Protein 6PWS (pdb70)

Radius of gyration: 13.6 Å; Cα contacts (8 Å, |Δi|>4): 289; chains: 1; bounding box: 43×31×25 Å

CATH classification: 3.10.100.10

Organism: Bos taurus (NCBI:txid9913)

Solvent-accessible surface area: 7003 Å² total; per-residue (Å²): 102,96,65,28,52,171,75,22,80,87,44,97,157,29,0,2,50,65,6,115,24,58,58,81,9,80,90,0,79,116,18,0,61,120,59,145,9,133,0,0,0,0,36,31,80,93,13,7,62,6,0,48,142,116,8,46,220,155,1,2,0,0,0,4,46,2,89,117,99,100,53,97,26,58,3,23,42,123,92,92,116,88,45,66,17,62,63,112,66,38,55,80,56,39,70,194,21,29,36,0,0,14,0,53,26,68,0,80,3,28,1,10,127,30,21,34,104,25,63,1,15,3,0,13,67,134,16,66,135

B-factor: mean 9.99, std 6.78, range [3.61, 52.11]

Sequence (129 aa):
CNTCPEAWIYFQKKCYYFGEGAKKWIIQARYACENLHHGRLVSIHSPEEQDFLTKKRANWRGSWIGLRDLDIEGEFIWMDNQPLDYSNWQPGEPNDAGQGENCVMMMLGSGKWNDAFCGSELHGWVCDRLLATC

Foldseek 3Di:
DFADPPQWDTDDQKTKHKAFAWDFQVRLQVVQVVVVWGFADDADVVRLVVDQVVDDQAKEFGQWWCVPPPPDIAGPVRDDPHDAQADPPPPPLPDVGFTTWMQHNRSHIYGHNSGGTTGITMTMDGHDD

Structure (mmCIF, N/CA/C/O backbone):
data_6PWS
#
_entry.id   6PWS
#
_cell.length_a   38.553
_cell.length_b   45.915
_cell.length_c   69.273
_cell.angle_alpha   90.000
_cell.angle_beta   90.000
_cell.angle_gamma   90.000
#
_symmetry.space_group_name_H-M   'P 21 21 21'
#
loop_
_entity.id
_entity.type
_entity.pdbx_description
1 polymer 'Fc fragment of IgE receptor II'
2 non-polymer 'CALCIUM ION'
3 non-polymer 'methyl alpha-D-mannopyranoside'
4 water water
#
loop_
_atom_site.group_PDB
_atom_site.id
_atom_site.type_symbol
_atom_site.label_atom_id
_atom_site.label_alt_id
_atom_site.label_comp_id
_atom_site.label_asym_id
_atom_site.label_entity_id
_atom_site.label_seq_id
_atom_site.pdbx_PDB_ins_code
_atom_site.Cartn_x
_atom_site.Cartn_y
_atom_site.Cartn_z
_atom_site.occupancy
_atom_site.B_iso_or_equiv
_atom_site.auth_seq_id
_atom_site.auth_comp_id
_atom_site.auth_asym_id
_atom_site.auth_atom_id
_atom_site.pdbx_PDB_model_num
ATOM 1 N N . CYS A 1 6 ? -7.138 23.514 21.659 1.00 21.20 162 CYS A N 1
ATOM 2 C CA . CYS A 1 6 ? -6.377 23.966 22.823 1.00 20.48 162 CYS A C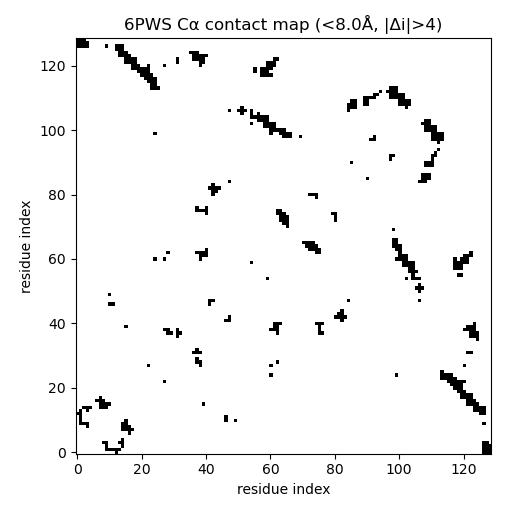A 1
ATOM 3 C C . CYS A 1 6 ? -4.923 24.230 22.432 1.00 19.29 162 CYS A C 1
ATOM 4 O O . CYS A 1 6 ? -4.084 23.321 22.398 1.00 19.62 162 CYS A O 1
ATOM 10 N N . ASN A 1 7 ? -4.635 25.499 22.134 1.00 17.97 163 ASN A N 1
ATOM 11 C CA . ASN A 1 7 ? -3.334 25.911 21.621 1.00 17.52 163 ASN A CA 1
ATOM 12 C C . ASN A 1 7 ? -2.794 27.128 22.367 1.00 16.08 163 ASN A C 1
ATOM 13 O O . ASN A 1 7 ? -1.995 27.896 21.822 1.00 16.60 163 ASN A O 1
ATOM 24 N N . THR A 1 8 ? -3.203 27.307 23.617 1.00 15.42 164 THR A N 1
ATOM 25 C CA . THR A 1 8 ? -2.745 28.431 24.420 1.00 15.50 164 THR A CA 1
ATOM 26 C C . THR A 1 8 ? -1.466 28.063 25.158 1.00 14.25 164 THR A C 1
ATOM 27 O O . THR A 1 8 ? -1.319 26.944 25.663 1.00 14.26 164 THR A O 1
ATOM 38 N N . CYS A 1 9 ? -0.539 29.009 25.200 1.00 13.81 165 CYS A N 1
ATOM 39 C CA . CYS A 1 9 ? 0.736 28.858 25.877 1.00 13.18 165 CYS A CA 1
ATOM 40 C C . CYS A 1 9 ? 0.962 30.051 26.787 1.00 13.50 165 CYS A C 1
ATOM 41 O O . CYS A 1 9 ? 0.402 31.131 26.563 1.00 14.47 165 CYS A O 1
ATOM 48 N N . PRO A 1 10 ? 1.791 29.895 27.820 1.00 14.47 166 PRO A N 1
ATOM 49 C CA . PRO A 1 10 ? 2.141 31.049 28.650 1.00 15.23 166 PRO A CA 1
ATOM 50 C C . PRO A 1 10 ? 2.875 32.098 27.826 1.00 15.25 166 PRO A C 1
ATOM 51 O O . PRO A 1 10 ? 3.442 31.820 26.763 1.00 14.43 166 PRO A O 1
ATOM 62 N N . GLU A 1 11 ? 2.844 33.330 28.324 1.00 16.07 167 GLU A N 1
ATOM 63 C CA . GLU A 1 11 ? 3.586 34.408 27.691 1.00 16.80 167 GLU A CA 1
ATOM 64 C C . GLU A 1 11 ? 5.041 33.991 27.513 1.00 14.88 167 GLU A C 1
ATOM 65 O O . GLU A 1 11 ? 5.652 33.409 28.413 1.00 15.16 167 GLU A O 1
ATOM 77 N N . ALA A 1 12 ? 5.588 34.277 26.335 1.00 13.39 168 ALA A N 1
ATOM 78 C CA . ALA A 1 12 ? 6.968 34.024 25.939 1.00 12.57 168 ALA A CA 1
ATOM 79 C C . ALA A 1 12 ? 7.189 32.601 25.417 1.00 10.89 168 ALA A C 1
ATOM 80 O O . ALA A 1 12 ? 8.260 32.331 24.873 1.00 11.79 168 ALA A O 1
ATOM 87 N N . TRP A 1 13 ? 6.217 31.705 25.535 1.00 9.07 169 TRP A N 1
ATOM 88 C CA . TRP A 1 13 ? 6.314 30.349 25.011 1.00 8.20 169 TRP A CA 1
ATOM 89 C C . TRP A 1 13 ? 5.728 30.285 23.599 1.00 7.81 169 TRP A C 1
ATOM 90 O O . TRP A 1 13 ? 4.957 31.155 23.186 1.00 9.46 169 TRP A O 1
ATOM 111 N N . ILE A 1 14 ? 6.089 29.229 22.867 1.00 6.78 170 ILE A N 1
ATOM 112 C CA . ILE A 1 14 ? 5.776 29.075 21.447 1.00 6.67 170 ILE A CA 1
ATOM 113 C C . ILE A 1 14 ? 4.966 27.795 21.257 1.00 7.10 170 ILE A C 1
ATOM 114 O O . ILE A 1 14 ? 5.388 26.717 21.699 1.00 7.08 170 ILE A O 1
ATOM 130 N N . TYR A 1 15 ? 3.831 27.904 20.563 1.00 8.01 171 TYR A N 1
ATOM 131 C CA . TYR A 1 15 ? 2.935 26.774 20.356 1.00 8.71 171 TYR A CA 1
ATOM 132 C C . TYR A 1 15 ? 3.335 25.920 19.151 1.00 8.94 171 TYR A C 1
ATOM 133 O O . TYR A 1 15 ? 3.628 26.444 18.069 1.00 10.32 171 TYR A O 1
ATOM 151 N N . PHE A 1 16 ? 3.299 24.596 19.327 1.00 8.64 172 PHE A N 1
ATOM 152 C CA . PHE A 1 16 ? 3.412 23.669 18.201 1.00 9.06 172 PHE A CA 1
ATOM 153 C C . PHE A 1 16 ? 2.742 22.355 18.572 1.00 9.18 172 PHE A C 1
ATOM 154 O O . PHE A 1 16 ? 3.102 21.742 19.584 1.00 8.98 172 PHE A O 1
ATOM 171 N N . GLN A 1 17 ? 1.776 21.924 17.754 1.00 10.44 173 GLN A N 1
ATOM 172 C CA . GLN A 1 17 ? 1.156 20.601 17.855 1.00 11.16 173 GLN A CA 1
ATOM 173 C C . GLN A 1 17 ? 0.931 20.127 19.287 1.00 11.24 173 GLN A C 1
ATOM 174 O O . GLN A 1 17 ? 1.543 19.154 19.749 1.00 11.87 173 GLN A O 1
ATOM 188 N N . LYS A 1 18 ? 0.017 20.802 19.978 1.00 11.27 174 LYS A N 1
ATOM 189 C CA . LYS A 1 18 ? -0.511 20.422 21.285 1.00 12.05 174 LYS A CA 1
ATOM 190 C C . LYS A 1 18 ? 0.441 20.756 22.423 1.00 10.56 174 LYS A C 1
ATOM 191 O O . LYS A 1 18 ? 0.101 20.482 23.584 1.00 11.62 174 LYS A O 1
ATOM 210 N N . LYS A 1 19 ? 1.612 21.314 22.140 1.00 8.95 175 LYS A N 1
ATOM 211 C CA . LYS A 1 19 ? 2.596 21.607 23.164 1.00 8.13 175 LYS A CA 1
ATOM 212 C C . LYS A 1 19 ? 3.059 23.051 23.037 1.00 7.60 175 LYS A C 1
ATOM 213 O O . LYS A 1 19 ? 2.838 23.721 22.024 1.00 7.94 175 LYS A O 1
ATOM 232 N N . CYS A 1 20 ? 3.706 23.509 24.101 1.00 7.98 176 CYS A N 1
ATOM 233 C CA . CYS A 1 20 ? 4.305 24.828 24.194 1.00 7.90 176 CYS A CA 1
ATOM 234 C C . CYS A 1 20 ? 5.780 24.656 24.506 1.00 6.78 176 CYS A C 1
ATOM 235 O O . CYS A 1 20 ? 6.147 23.779 25.296 1.00 7.36 176 CYS A O 1
ATOM 242 N N . TYR A 1 21 ? 6.606 25.529 23.927 1.00 6.10 177 TYR A N 1
ATOM 243 C CA . TYR A 1 21 ? 8.055 25.400 24.003 1.00 5.80 177 TYR A CA 1
ATOM 244 C C . TYR A 1 21 ? 8.682 26.709 24.449 1.00 5.77 177 TYR A C 1
ATOM 245 O O . TYR A 1 21 ? 8.264 27.796 24.025 1.00 6.76 177 TYR A O 1
ATOM 263 N N . TYR A 1 22 ? 9.713 26.587 25.279 1.00 5.62 178 TYR A N 1
ATOM 264 C CA . TYR A 1 22 ? 10.450 27.728 25.806 1.00 5.75 178 TYR A CA 1
ATOM 265 C C . T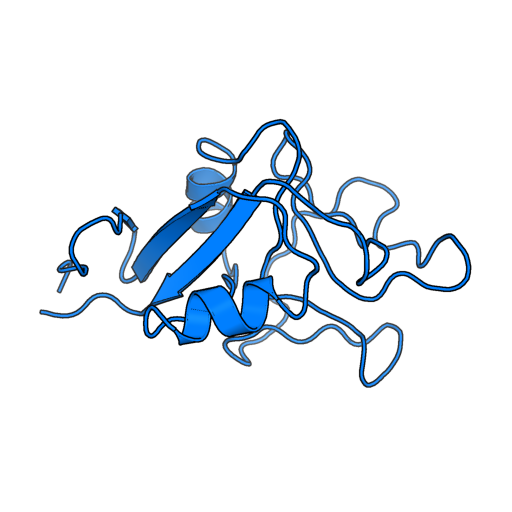YR A 1 22 ? 11.896 27.597 25.356 1.00 5.27 178 TYR A C 1
ATOM 266 O O . TYR A 1 22 ? 12.560 26.602 25.674 1.00 5.68 178 TYR A O 1
ATOM 284 N N . PHE A 1 23 ? 12.375 28.578 24.603 1.00 5.35 179 PHE A N 1
ATOM 285 C CA . PHE A 1 23 ? 13.749 28.584 24.099 1.00 5.23 179 PHE A CA 1
ATOM 286 C C . PHE A 1 23 ? 14.603 29.404 25.062 1.00 5.15 179 PHE A C 1
ATOM 287 O O . PHE A 1 23 ? 14.795 30.610 24.891 1.00 6.17 179 PHE A O 1
ATOM 304 N N . GLY A 1 24 ? 15.081 28.727 26.105 1.00 5.29 180 GLY A N 1
ATOM 305 C CA . GLY A 1 24 ? 15.863 29.386 27.129 1.00 5.77 180 GLY A CA 1
ATOM 306 C C . GLY A 1 24 ? 17.262 29.722 26.654 1.00 5.61 180 GLY A C 1
ATOM 307 O O . GLY A 1 24 ? 17.864 29.009 25.848 1.00 5.57 180 GLY A O 1
ATOM 311 N N . GLU A 1 25 ? 17.792 30.811 27.186 1.00 6.37 181 GLU A N 1
ATOM 312 C CA . GLU A 1 25 ? 19.115 31.292 26.836 1.00 6.83 181 GLU A CA 1
ATOM 313 C C . GLU A 1 25 ? 19.819 31.703 28.116 1.00 7.14 181 GLU A C 1
ATOM 314 O O . GLU A 1 25 ? 19.207 32.284 29.019 1.00 8.54 181 GLU A O 1
ATOM 326 N N . GLY A 1 26 ? 21.121 31.431 28.160 1.00 7.10 182 GLY A N 1
ATOM 327 C CA . GLY A 1 26 ? 21.963 31.740 29.297 1.00 7.63 182 GLY A CA 1
ATOM 328 C C . GLY A 1 26 ? 22.643 30.482 29.798 1.00 7.34 182 GLY A C 1
ATOM 329 O O . GLY A 1 26 ? 22.020 29.421 29.865 1.00 7.94 182 GLY A O 1
ATOM 333 N N . ALA A 1 27 ? 23.913 30.595 30.174 1.00 7.27 183 ALA A N 1
ATOM 334 C CA . ALA A 1 27 ? 24.753 29.440 30.448 1.00 7.72 183 ALA A CA 1
ATOM 335 C C . ALA A 1 27 ? 24.231 28.646 31.637 1.00 7.48 183 ALA A C 1
ATOM 336 O O . ALA A 1 27 ? 24.086 29.183 32.738 1.00 9.83 183 ALA A O 1
ATOM 343 N N . LYS A 1 28 ? 24.002 27.345 31.419 1.00 6.10 184 LYS A N 1
ATOM 344 C CA . LYS A 1 28 ? 23.511 26.449 32.456 1.00 6.33 184 LYS A CA 1
ATOM 345 C C . LYS A 1 28 ? 24.046 25.044 32.232 1.00 5.41 184 LYS A C 1
ATOM 346 O O . LYS A 1 28 ? 24.095 24.571 31.095 1.00 5.63 184 LYS A O 1
ATOM 365 N N . LYS A 1 29 ? 24.415 24.382 33.328 1.00 5.49 185 LYS A N 1
ATOM 366 C CA . LYS A 1 29 ? 24.645 22.944 33.333 1.00 5.41 185 LYS A CA 1
ATOM 367 C C . LYS A 1 29 ? 23.295 22.236 33.205 1.00 5.07 185 LYS A C 1
ATOM 368 O O . LYS A 1 29 ? 22.239 22.834 33.402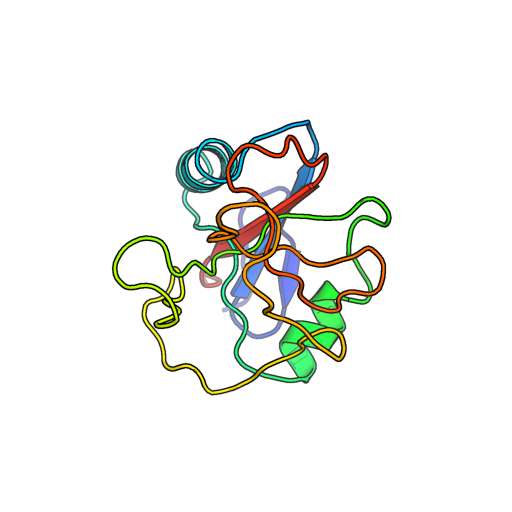 1.00 5.47 185 LYS A O 1
ATOM 387 N N . TRP A 1 30 ? 23.307 20.933 32.894 1.00 5.14 186 TRP A N 1
ATOM 388 C CA . TRP A 1 30 ? 22.038 20.247 32.623 1.00 5.22 186 TRP A CA 1
ATOM 389 C C . TRP A 1 30 ? 21.080 20.336 33.816 1.00 5.57 186 TRP A C 1
ATOM 390 O O . TRP A 1 30 ? 19.896 20.642 33.647 1.00 5.81 186 TRP A O 1
ATOM 411 N N . ILE A 1 31 ? 21.571 20.089 35.039 1.00 6.29 187 ILE A N 1
ATOM 412 C CA A ILE A 1 31 ? 20.676 20.112 36.194 0.36 6.79 187 ILE A CA 1
ATOM 413 C CA B ILE A 1 31 ? 20.690 20.116 36.207 0.64 7.14 187 ILE A CA 1
ATOM 414 C C . ILE A 1 31 ? 20.150 21.524 36.440 1.00 6.62 187 ILE A C 1
ATOM 415 O O . ILE A 1 31 ? 19.000 21.703 36.863 1.00 7.21 187 ILE A O 1
ATOM 446 N N . GLN A 1 32 ? 20.966 22.546 36.178 1.00 6.90 188 GLN A N 1
ATOM 447 C CA . GLN A 1 32 ? 20.490 23.916 36.306 1.00 7.37 188 GLN A CA 1
ATOM 448 C C . GLN A 1 32 ? 19.387 24.204 35.297 1.00 6.99 188 GLN A C 1
ATOM 449 O O . GLN A 1 32 ? 18.406 24.893 35.607 1.00 7.51 188 GLN A O 1
ATOM 463 N N . ALA A 1 33 ? 19.525 23.668 34.084 1.00 6.33 189 ALA A N 1
ATOM 464 C CA . ALA A 1 33 ? 18.485 23.822 33.074 1.00 6.36 189 ALA A CA 1
ATOM 465 C C . ALA A 1 33 ? 17.217 23.072 33.475 1.00 6.00 189 ALA A C 1
ATOM 466 O O . ALA A 1 33 ? 16.104 23.565 33.250 1.00 6.51 189 ALA A O 1
ATOM 473 N N . ARG A 1 34 ? 17.357 21.893 34.096 1.00 5.95 190 ARG A N 1
ATOM 474 C CA . ARG A 1 34 ? 16.188 21.182 34.608 1.00 6.36 190 ARG A CA 1
ATOM 475 C C . ARG A 1 34 ? 15.372 22.105 35.503 1.00 6.70 190 ARG A C 1
ATOM 476 O O . ARG A 1 34 ? 14.155 22.256 35.339 1.00 7.03 190 ARG A O 1
ATOM 497 N N . TYR A 1 35 ? 16.043 22.719 36.479 1.00 6.73 191 TYR A N 1
ATOM 498 C CA . TYR A 1 35 ? 15.330 23.550 37.440 1.00 7.41 191 TYR A CA 1
ATOM 499 C C . TYR A 1 35 ? 14.898 24.879 36.843 1.00 7.58 191 TYR A C 1
ATOM 500 O O . TYR A 1 35 ? 13.885 25.436 37.273 1.00 8.68 191 TYR A O 1
ATOM 518 N N . ALA A 1 36 ? 15.621 25.394 35.848 1.00 7.33 192 ALA A N 1
ATOM 519 C CA . ALA A 1 36 ? 15.172 26.609 35.176 1.00 7.84 192 ALA A CA 1
ATOM 520 C C . ALA A 1 36 ? 13.846 26.368 34.469 1.00 7.31 192 ALA A C 1
ATOM 521 O O . ALA A 1 36 ? 12.942 27.211 34.511 1.00 8.28 192 ALA A O 1
ATOM 528 N N . CYS A 1 37 ? 13.702 25.209 33.819 1.00 6.56 193 CYS A N 1
ATOM 529 C CA . CYS A 1 37 ? 12.425 24.878 33.199 1.00 6.57 193 CYS A CA 1
ATOM 530 C C . CYS A 1 37 ? 11.325 24.7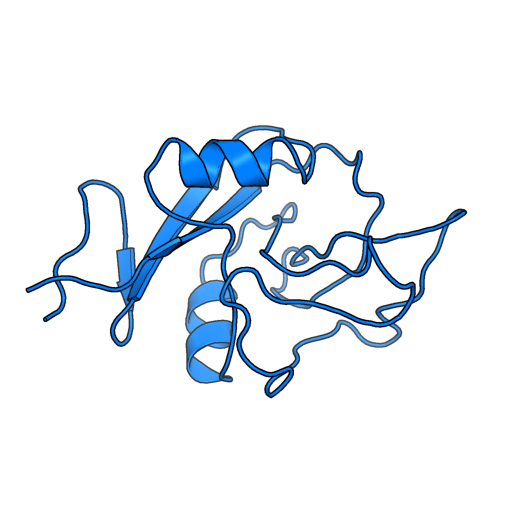20 34.245 1.00 6.95 193 CYS A C 1
ATOM 531 O O . CYS A 1 37 ? 10.208 25.212 34.055 1.00 7.41 193 CYS A O 1
ATOM 538 N N . GLU A 1 38 ? 11.625 24.046 35.361 1.00 7.49 194 GLU A N 1
ATOM 539 C CA . GLU A 1 38 ? 10.616 23.879 36.409 1.00 8.31 194 GLU A CA 1
ATOM 540 C C . GLU A 1 38 ? 10.205 25.213 37.017 1.00 8.99 194 GLU A C 1
ATOM 541 O O . GLU A 1 38 ? 9.044 25.382 37.401 1.00 9.96 194 GLU A O 1
ATOM 553 N N . ASN A 1 39 ? 11.132 26.165 37.123 1.00 9.56 195 ASN A N 1
ATOM 554 C CA . ASN A 1 39 ? 10.789 27.487 37.642 1.00 10.87 195 ASN A CA 1
ATOM 555 C C . ASN A 1 39 ? 9.769 28.187 36.760 1.00 11.53 195 ASN A C 1
ATOM 556 O O . ASN A 1 39 ? 8.997 29.028 37.244 1.00 12.49 195 ASN A O 1
ATOM 567 N N . LEU A 1 40 ? 9.767 27.858 35.469 1.00 11.88 196 LEU A N 1
ATOM 568 C CA . LEU A 1 40 ? 8.810 28.355 34.491 1.00 13.18 196 LEU A CA 1
ATOM 569 C C . LEU A 1 40 ? 7.627 27.412 34.318 1.00 13.60 196 LEU A C 1
ATOM 570 O O . LEU A 1 40 ? 6.837 27.588 33.385 1.00 14.76 196 LEU A O 1
ATOM 586 N N . HIS A 1 41 ? 7.506 26.420 35.202 1.00 13.05 197 HIS A N 1
ATOM 587 C CA A HIS A 1 41 ? 6.407 25.446 35.246 0.52 13.00 197 HIS A CA 1
ATOM 588 C CA B HIS A 1 41 ? 6.355 25.525 35.203 0.48 12.71 197 HIS A CA 1
ATOM 589 C C . HIS A 1 41 ? 6.345 24.580 33.995 1.00 11.73 197 HIS A C 1
ATOM 590 O O . HIS A 1 41 ? 5.273 24.186 33.523 1.00 13.13 197 HIS A O 1
ATOM 619 N N . GLY A 1 42 ? 7.523 24.219 33.496 1.00 8.84 198 GLY A N 1
ATOM 620 C CA . GLY A 1 42 ? 7.665 23.212 32.467 1.00 7.12 198 GLY A CA 1
ATOM 621 C C . GLY A 1 42 ? 8.758 22.226 32.829 1.00 6.61 198 GLY A C 1
ATOM 622 O O . GLY A 1 42 ? 9.199 22.168 33.982 1.00 8.07 198 GLY A O 1
ATOM 626 N N . ARG A 1 43 ? 9.201 21.446 31.841 1.00 5.71 199 ARG A N 1
ATOM 627 C CA . ARG A 1 43 ? 10.319 20.530 32.009 1.00 5.46 199 ARG A CA 1
ATOM 628 C C . ARG A 1 43 ? 11.185 20.616 30.759 1.00 4.79 199 ARG A C 1
ATOM 629 O O . ARG A 1 43 ? 10.714 20.993 29.685 1.00 5.18 199 ARG A O 1
ATOM 650 N N . LEU A 1 44 ? 12.452 20.224 30.872 1.00 4.75 200 LEU A N 1
ATOM 651 C CA . LEU A 1 44 ? 13.282 20.099 29.677 1.00 4.24 200 LEU A CA 1
ATOM 652 C C . LEU A 1 44 ? 12.556 19.235 28.648 1.00 4.49 200 LEU A C 1
ATOM 653 O O . LEU A 1 44 ? 11.909 18.233 28.985 1.00 4.94 200 LEU A O 1
ATOM 669 N N . VAL A 1 45 ? 12.703 19.629 27.375 1.00 4.27 201 VAL A N 1
ATOM 670 C CA . VAL A 1 45 ? 11.853 19.129 26.297 1.00 4.25 201 VAL A CA 1
ATOM 671 C C . VAL A 1 45 ? 12.024 17.635 26.053 1.00 3.88 201 VAL A C 1
ATOM 672 O O . VAL A 1 45 ? 13.136 17.084 26.073 1.00 4.32 201 VAL A O 1
ATOM 685 N N . SER A 1 46 ? 10.896 16.990 25.742 1.00 4.04 202 SER A N 1
ATOM 686 C CA . SER A 1 46 ? 10.859 15.598 25.318 1.00 4.17 202 SER A CA 1
ATOM 687 C C . SER A 1 46 ? 10.360 15.522 23.875 1.00 4.23 202 SER A C 1
ATOM 688 O O . SER A 1 46 ? 9.426 16.235 23.505 1.00 5.81 202 SER A O 1
ATOM 696 N N . ILE A 1 47 ? 10.967 14.647 23.067 1.00 4.14 203 ILE A N 1
ATOM 697 C CA . ILE A 1 47 ? 10.817 14.694 21.608 1.00 4.32 203 ILE A CA 1
ATOM 698 C C . ILE A 1 47 ? 10.345 13.333 21.103 1.00 4.28 203 ILE A C 1
ATOM 699 O O . ILE A 1 47 ? 11.007 12.314 21.349 1.00 5.15 203 ILE A O 1
ATOM 715 N N . HIS A 1 48 ? 9.227 13.311 20.362 1.00 4.62 204 HIS A N 1
ATOM 716 C CA . HIS A 1 48 ? 8.558 12.055 20.045 1.00 5.14 204 HIS A CA 1
ATOM 717 C C . HIS A 1 48 ? 8.122 11.895 18.597 1.00 5.58 204 HIS A C 1
ATOM 718 O O . HIS A 1 48 ? 7.387 10.943 18.291 1.00 6.83 204 HIS A O 1
ATOM 733 N N . SER A 1 49 ? 8.585 12.745 17.684 1.00 5.39 205 SER A N 1
ATOM 734 C CA . SER A 1 49 ? 8.234 12.576 16.279 1.00 5.83 205 SER A CA 1
ATOM 735 C C . SER A 1 49 ? 9.195 13.386 15.427 1.00 5.53 205 SER A C 1
ATOM 736 O O . SER A 1 49 ? 9.805 14.352 15.906 1.00 5.25 205 SER A O 1
ATOM 744 N N . PRO A 1 50 ? 9.284 13.061 14.132 1.00 5.85 206 PRO A N 1
ATOM 745 C CA . PRO A 1 50 ? 10.095 13.888 13.233 1.00 6.14 206 PRO A CA 1
ATOM 746 C C . PRO A 1 50 ? 9.537 15.295 13.073 1.00 5.67 206 PRO A C 1
ATOM 747 O O . PRO A 1 50 ? 10.310 16.237 12.867 1.00 5.87 206 PRO A O 1
ATOM 758 N N . GLU A 1 51 ? 8.217 15.468 13.147 1.00 5.94 207 GLU A N 1
ATOM 759 C CA . GLU A 1 51 ? 7.635 16.801 13.002 1.00 6.72 207 GLU A CA 1
ATOM 760 C C . GLU A 1 51 ? 8.008 17.683 14.190 1.00 5.97 207 GLU A C 1
ATOM 761 O O . GLU A 1 51 ? 8.340 18.868 14.026 1.00 6.25 207 GLU A O 1
ATOM 773 N N . GLU A 1 52 ? 7.965 17.116 15.396 1.00 5.39 208 GLU A N 1
ATOM 774 C CA . GLU A 1 52 ? 8.386 17.855 16.581 1.00 5.34 208 GLU A CA 1
ATOM 775 C C . GLU A 1 52 ? 9.874 18.175 16.508 1.00 4.88 208 GLU A C 1
ATOM 776 O O . GLU A 1 52 ? 10.301 19.299 16.812 1.00 5.11 208 GLU A O 1
ATOM 788 N N . GLN A 1 53 ? 10.692 17.194 16.108 1.00 4.54 209 GLN A N 1
ATOM 789 C CA . GLN A 1 53 ? 12.112 17.475 15.948 1.00 4.69 209 GLN A CA 1
ATOM 790 C C . GLN A 1 53 ? 12.345 18.583 14.928 1.00 4.66 209 GLN A C 1
ATOM 791 O O . GLN A 1 53 ? 13.199 19.447 15.137 1.00 5.23 209 GLN A O 1
ATOM 805 N N . ASP A 1 54 ? 11.615 18.577 13.808 1.00 5.00 210 ASP A N 1
ATOM 806 C CA . ASP A 1 54 ? 11.805 19.599 12.779 1.00 5.78 210 ASP A CA 1
ATOM 807 C C . ASP A 1 54 ? 11.525 20.990 13.345 1.00 5.11 210 ASP A C 1
ATOM 808 O O . ASP A 1 54 ? 12.265 21.946 13.072 1.00 5.34 210 ASP A O 1
ATOM 817 N N . PHE A 1 55 ? 10.456 21.119 14.135 1.00 5.11 211 PHE A N 1
ATOM 818 C CA . PHE A 1 55 ? 10.141 22.392 14.778 1.00 5.20 211 PHE A CA 1
ATOM 819 C C . PHE A 1 55 ? 11.333 22.884 15.590 1.00 4.91 211 PHE A C 1
ATOM 820 O O . PHE A 1 55 ? 11.705 24.062 15.542 1.00 5.15 211 PHE A O 1
ATOM 837 N N . LEU A 1 56 ? 11.937 21.977 16.365 1.00 4.40 212 LEU A N 1
ATOM 838 C CA . LEU A 1 56 ? 13.067 22.312 17.231 1.00 4.59 212 LEU A CA 1
ATOM 839 C C . LEU A 1 56 ? 14.341 22.581 16.435 1.00 4.61 212 LEU A C 1
ATOM 840 O O . LEU A 1 56 ? 15.049 23.556 16.709 1.00 5.38 212 LEU A O 1
ATOM 856 N N . THR A 1 57 ? 14.666 21.721 15.463 1.00 4.70 213 THR A N 1
ATOM 857 C CA . THR A 1 57 ? 15.864 21.900 14.649 1.00 4.98 213 THR A CA 1
ATOM 858 C C . THR A 1 57 ? 15.886 23.277 14.015 1.00 5.03 213 THR A C 1
ATOM 859 O O . THR A 1 57 ? 16.910 23.965 14.016 1.00 5.54 213 THR A O 1
ATOM 870 N N . LYS A 1 58 ? 14.754 23.694 13.464 1.00 4.77 214 LYS A N 1
ATOM 871 C CA A LYS A 1 58 ? 14.687 24.966 12.753 0.44 5.21 214 LYS A CA 1
ATOM 872 C CA B LYS A 1 58 ? 14.720 24.964 12.751 0.56 5.05 214 LYS A CA 1
ATOM 873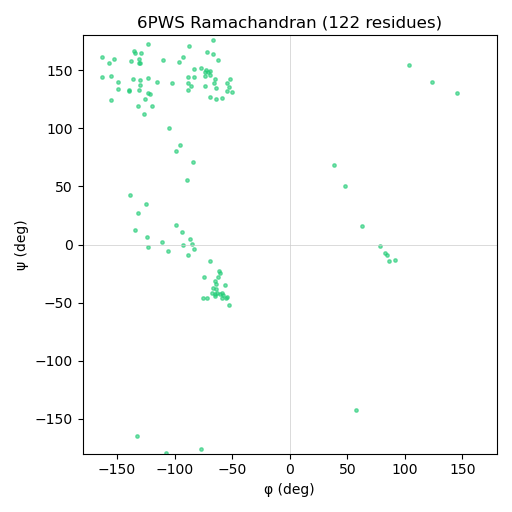 C C . LYS A 1 58 ? 14.966 26.151 13.667 1.00 5.12 214 LYS A C 1
ATOM 874 O O . LYS A 1 58 ? 15.416 27.195 13.185 1.00 6.41 214 LYS A O 1
ATOM 911 N N . ARG A 1 59 ? 14.696 26.006 14.969 1.00 4.56 215 ARG A N 1
ATOM 912 C CA . ARG A 1 59 ? 14.728 27.077 15.959 1.00 4.80 215 ARG A CA 1
ATOM 913 C C . ARG A 1 59 ? 15.863 26.948 16.964 1.00 4.79 215 ARG A C 1
ATOM 914 O O . ARG A 1 59 ? 15.967 27.776 17.888 1.00 5.27 215 ARG A O 1
ATOM 935 N N . ALA A 1 60 ? 16.709 25.938 16.810 1.00 5.15 216 ALA A N 1
ATOM 936 C CA . ALA A 1 60 ? 17.697 25.588 17.816 1.00 5.81 216 ALA A CA 1
ATOM 937 C C . ALA A 1 60 ? 18.834 26.608 17.871 1.00 5.02 216 ALA A C 1
ATOM 938 O O . ALA A 1 60 ? 19.230 27.211 16.869 1.00 5.77 216 ALA A O 1
ATOM 945 N N . ASN A 1 61 ? 19.402 26.737 19.064 1.00 4.44 217 ASN A N 1
ATOM 946 C CA . ASN A 1 61 ? 20.564 27.581 19.286 1.00 4.03 217 ASN A CA 1
ATOM 947 C C . ASN A 1 61 ? 21.786 26.960 18.607 1.00 3.95 217 ASN A C 1
ATOM 948 O O . ASN A 1 61 ? 22.090 25.783 18.822 1.00 4.32 217 ASN A O 1
ATOM 959 N N . TRP A 1 62 ? 22.478 27.740 17.769 1.00 3.91 218 TRP A N 1
ATOM 960 C CA . TRP A 1 62 ? 23.588 27.211 16.983 1.00 4.29 218 TRP A CA 1
ATOM 961 C C . TRP A 1 62 ? 24.798 26.841 17.828 1.00 4.76 218 TRP A C 1
ATOM 962 O O . TRP A 1 62 ? 25.691 26.148 17.315 1.00 6.15 218 TRP A O 1
ATOM 983 N N . ARG A 1 63 ? 24.856 27.273 19.092 1.00 4.44 219 ARG A N 1
ATOM 984 C CA . ARG A 1 63 ? 25.925 26.867 19.994 1.00 4.96 219 ARG A CA 1
ATOM 985 C C . ARG A 1 63 ? 25.572 25.627 20.820 1.00 5.25 219 ARG A C 1
ATOM 986 O O . ARG A 1 63 ? 26.408 25.166 21.607 1.00 7.12 219 ARG A O 1
ATOM 1007 N N . GLY A 1 64 ? 24.380 25.067 20.648 1.00 4.37 220 GLY A N 1
ATOM 1008 C CA . GLY A 1 64 ? 23.973 23.858 21.348 1.00 4.64 220 GLY A CA 1
ATOM 1009 C C . GLY A 1 64 ? 23.016 24.154 22.490 1.00 4.44 220 GLY A C 1
ATOM 1010 O O . GLY A 1 64 ? 23.010 25.248 23.061 1.00 5.92 220 GLY A O 1
ATOM 1014 N N . SER A 1 65 ? 22.193 23.157 22.840 1.00 3.97 221 SER A N 1
ATOM 1015 C CA . SER A 1 65 ? 21.171 23.375 23.855 1.00 4.00 221 SER A CA 1
ATOM 1016 C C . SER A 1 65 ? 20.762 22.071 24.541 1.00 3.77 221 SER A C 1
ATOM 1017 O O . SER A 1 65 ? 20.677 21.020 23.908 1.00 4.43 221 SER A O 1
ATOM 1025 N N . TRP A 1 66 ? 20.464 22.157 25.832 1.00 3.62 222 TRP A N 1
ATOM 1026 C CA . TRP A 1 66 ? 20.033 20.974 26.565 1.00 3.83 222 TRP A CA 1
ATOM 1027 C C . TRP A 1 66 ? 18.600 20.569 26.212 1.00 3.82 222 TRP A C 1
ATOM 1028 O O . TRP A 1 66 ? 17.720 21.419 26.022 1.00 4.35 222 TRP A O 1
ATOM 1049 N N . ILE A 1 67 ? 18.373 19.249 26.195 1.00 3.65 223 ILE A N 1
ATOM 1050 C CA . ILE A 1 67 ? 17.042 18.666 26.108 1.00 3.76 223 ILE A CA 1
ATOM 1051 C C . ILE A 1 67 ? 16.813 17.731 27.308 1.00 3.61 223 ILE A C 1
ATOM 1052 O O . ILE A 1 67 ? 17.712 17.449 28.101 1.00 4.11 223 ILE A O 1
ATOM 1068 N N . GLY A 1 68 ? 15.576 17.247 27.429 1.00 3.76 224 GLY A N 1
ATOM 1069 C CA . GLY A 1 68 ? 15.141 16.488 28.585 1.00 3.91 224 GLY A CA 1
ATOM 1070 C C . GLY A 1 68 ? 15.362 14.990 28.478 1.00 3.70 224 GLY A C 1
ATOM 1071 O O . GLY A 1 68 ? 14.431 14.198 28.663 1.00 4.29 224 GLY A O 1
ATOM 1075 N N . LEU A 1 69 ? 16.607 14.585 28.227 1.00 3.99 225 LEU A N 1
ATOM 1076 C CA . LEU A 1 69 ? 16.969 13.191 27.986 1.00 4.05 225 LEU A CA 1
ATOM 1077 C C . LEU A 1 69 ? 18.292 12.928 28.696 1.00 3.91 225 LEU A C 1
ATOM 1078 O O . LEU A 1 69 ? 19.220 13.739 28.586 1.00 4.44 225 LEU A O 1
ATOM 1094 N N . ARG A 1 70 ? 18.378 11.824 29.448 1.00 4.12 226 ARG A N 1
ATOM 1095 C CA . ARG A 1 70 ? 19.562 11.537 30.250 1.00 4.42 226 ARG A CA 1
ATOM 1096 C C . ARG A 1 70 ? 19.637 10.040 30.520 1.00 4.38 226 ARG A C 1
ATOM 1097 O O . ARG A 1 70 ? 18.617 9.351 30.521 1.00 4.88 226 ARG A O 1
ATOM 1118 N N . ASP A 1 71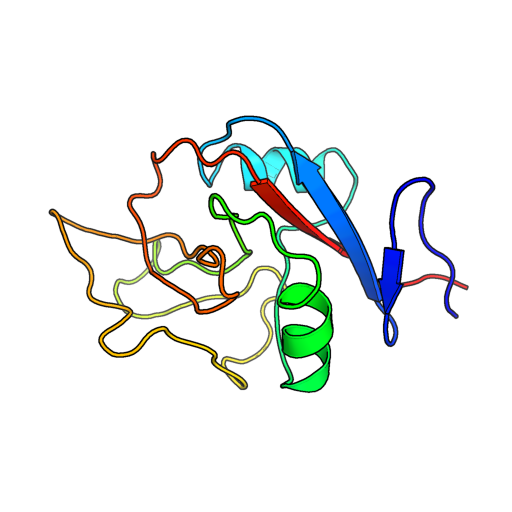 ? 20.861 9.554 30.787 1.00 4.58 227 ASP A N 1
ATOM 1119 C CA . ASP A 1 71 ? 21.092 8.183 31.241 1.00 4.82 227 ASP A CA 1
ATOM 1120 C C . ASP A 1 71 ? 21.872 8.156 32.556 1.00 5.26 227 ASP A C 1
ATOM 1121 O O . ASP A 1 71 ? 22.658 7.242 32.809 1.00 6.31 227 ASP A O 1
ATOM 1130 N N . LEU A 1 72 ? 21.625 9.140 33.413 1.00 5.90 228 LEU A N 1
ATOM 1131 C CA . LEU A 1 72 ? 22.277 9.207 34.719 1.00 6.53 228 LEU A CA 1
ATOM 1132 C C . LEU A 1 72 ? 22.029 7.972 35.589 1.00 7.15 228 LEU A C 1
ATOM 1133 O O . LEU A 1 72 ? 22.943 7.509 36.282 1.00 8.36 228 LEU A O 1
ATOM 1149 N N . ASP A 1 73 ? 20.799 7.465 35.640 1.00 7.47 229 ASP A N 1
ATOM 1150 C CA . ASP A 1 73 ? 20.477 6.443 36.641 1.00 8.48 229 ASP A CA 1
ATOM 1151 C C . ASP A 1 73 ? 21.047 5.076 36.285 1.00 8.99 229 ASP A C 1
ATOM 1152 O O . ASP A 1 73 ? 21.605 4.383 37.143 1.00 10.72 229 ASP A O 1
ATOM 1161 N N . ILE A 1 74 ? 20.887 4.658 35.041 1.00 8.49 230 ILE A N 1
ATOM 1162 C CA . ILE A 1 74 ? 21.505 3.436 34.542 1.00 9.03 230 ILE A CA 1
ATOM 1163 C C . ILE A 1 74 ? 22.163 3.797 33.222 1.00 7.69 230 ILE A C 1
ATOM 1164 O O . ILE A 1 74 ? 21.480 4.226 32.283 1.00 7.55 230 ILE A O 1
ATOM 1180 N N . GLU A 1 75 ? 23.477 3.622 33.148 1.00 7.27 231 GLU A N 1
ATOM 1181 C CA . GLU A 1 75 ? 24.213 3.932 31.938 1.00 6.96 231 GLU A CA 1
ATOM 1182 C C . GLU A 1 75 ? 23.601 3.198 30.754 1.00 6.91 231 GLU A C 1
ATOM 1183 O O . GLU A 1 75 ? 23.318 1.998 30.819 1.00 7.87 231 GLU A O 1
ATOM 1195 N N . GLY A 1 76 ? 23.381 3.937 29.671 1.00 6.70 232 GLY A N 1
ATOM 1196 C CA . GLY A 1 76 ? 22.798 3.398 28.470 1.00 7.26 232 GLY A CA 1
ATOM 1197 C C . GLY A 1 76 ? 21.286 3.307 28.452 1.00 7.16 232 GLY A C 1
ATOM 1198 O O . GLY A 1 76 ? 20.723 2.927 27.410 1.00 8.15 232 GLY A O 1
ATOM 1202 N N . GLU A 1 77 ? 20.616 3.588 29.569 1.00 7.02 233 GLU A N 1
ATOM 1203 C CA . GLU A 1 77 ? 19.158 3.585 29.652 1.00 7.04 233 GLU A CA 1
ATOM 1204 C C . GLU A 1 77 ? 18.712 5.043 29.685 1.00 6.15 233 GLU A C 1
ATOM 1205 O O . GLU A 1 77 ? 18.781 5.698 30.723 1.00 6.92 233 GL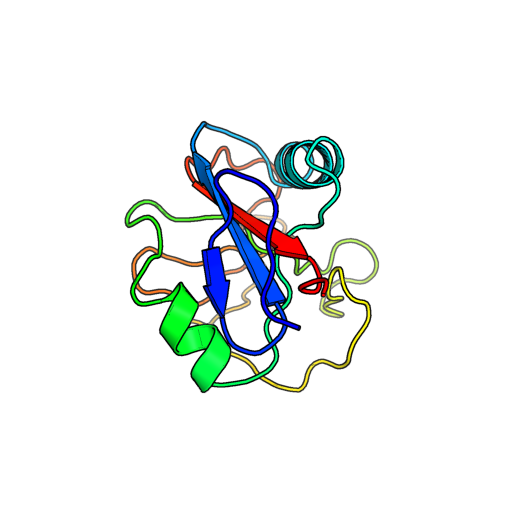U A O 1
ATOM 1217 N N . PHE A 1 78 ? 18.275 5.550 28.538 1.00 6.21 234 PHE A N 1
ATOM 1218 C CA . PHE A 1 78 ? 17.834 6.934 28.459 1.00 5.75 234 PHE A CA 1
ATOM 1219 C C . PHE A 1 78 ? 16.384 7.060 28.914 1.00 5.45 234 PHE A C 1
ATOM 1220 O O . PHE A 1 78 ? 15.557 6.167 28.691 1.00 6.68 234 PHE A O 1
ATOM 1237 N N . ILE A 1 79 ? 16.095 8.170 29.585 1.00 4.92 235 ILE A N 1
ATOM 1238 C CA . ILE A 1 79 ? 14.772 8.472 30.125 1.00 4.93 235 ILE A CA 1
ATOM 1239 C C . ILE A 1 79 ? 14.417 9.893 29.704 1.00 4.55 235 ILE A C 1
ATOM 1240 O O . ILE A 1 79 ? 15.229 10.813 29.873 1.00 4.68 235 ILE A O 1
ATOM 1256 N N . TRP A 1 80 ? 13.198 10.073 29.188 1.00 4.13 236 TRP A N 1
ATOM 1257 C CA . TRP A 1 80 ? 12.670 11.393 28.879 1.00 4.31 236 TRP A CA 1
ATOM 1258 C C . TRP A 1 80 ? 12.078 12.055 30.122 1.00 4.18 236 TRP A C 1
ATOM 1259 O O . TRP A 1 80 ? 11.506 11.399 31.001 1.00 4.78 236 TRP A O 1
ATOM 1280 N N . MET A 1 81 ? 12.117 13.393 30.138 1.00 4.24 237 MET A N 1
ATOM 1281 C CA . MET A 1 81 ? 11.420 14.171 31.162 1.00 4.67 237 MET A CA 1
ATOM 1282 C C . MET A 1 81 ? 9.925 13.849 31.221 1.00 4.99 237 MET A C 1
ATOM 1283 O O . MET A 1 81 ? 9.336 13.882 32.302 1.00 5.60 237 MET A O 1
ATOM 1297 N N . ASP A 1 82 ? 9.290 13.561 30.084 1.00 4.95 238 ASP A N 1
ATOM 1298 C CA . ASP A 1 82 ? 7.863 13.246 30.073 1.00 5.35 238 ASP A CA 1
ATOM 1299 C C . ASP A 1 82 ? 7.565 11.777 30.359 1.00 5.61 238 ASP A C 1
ATOM 1300 O O . ASP A 1 82 ? 6.387 11.381 30.386 1.00 6.18 238 ASP A O 1
ATOM 1309 N N . ASN A 1 83 ? 8.604 10.974 30.596 1.00 5.43 239 ASN A N 1
ATOM 1310 C CA . ASN A 1 83 ? 8.484 9.555 30.934 1.00 5.53 239 ASN A CA 1
ATOM 1311 C C . ASN A 1 83 ? 7.837 8.716 29.826 1.00 5.94 239 ASN A C 1
ATOM 1312 O O . ASN A 1 83 ? 7.459 7.569 30.079 1.00 7.80 239 ASN A O 1
ATOM 1323 N N . GLN A 1 84 ? 7.757 9.226 28.602 1.00 5.61 240 GLN A N 1
ATOM 1324 C CA . GLN A 1 84 ? 7.188 8.480 27.485 1.00 5.71 240 GLN A CA 1
ATOM 1325 C C . GLN A 1 84 ? 8.261 7.638 26.805 1.00 5.79 240 GLN A C 1
ATOM 1326 O O . GLN A 1 84 ? 9.461 7.766 27.078 1.00 6.35 240 GLN A O 1
ATOM 1340 N N . PRO A 1 85 ? 7.863 6.751 25.890 1.00 6.50 241 PRO A N 1
ATOM 1341 C CA . PRO A 1 85 ? 8.822 5.795 25.323 1.00 6.85 241 PRO A CA 1
ATOM 1342 C C . PRO A 1 85 ? 9.907 6.427 24.463 1.00 6.15 241 PRO A C 1
ATOM 1343 O O . PRO A 1 85 ? 9.814 7.565 23.988 1.00 6.28 241 PRO A O 1
ATOM 1354 N N . LEU A 1 86 ? 10.946 5.613 24.231 1.00 6.23 242 LEU A N 1
ATOM 1355 C CA . LEU A 1 86 ? 12.067 5.953 23.353 1.00 6.15 242 LEU A CA 1
ATOM 1356 C C . LEU A 1 86 ? 11.662 5.613 21.914 1.00 6.17 242 LEU A C 1
ATOM 1357 O O . LEU A 1 86 ? 12.130 4.653 21.299 1.00 7.56 242 LEU A O 1
ATOM 1373 N N . ASP A 1 87 ? 10.738 6.424 21.382 1.00 6.04 243 ASP A N 1
ATOM 1374 C CA . ASP A 1 87 ? 10.034 6.089 20.149 1.00 6.57 243 ASP A CA 1
ATOM 1375 C C . ASP A 1 87 ? 10.486 6.896 18.937 1.00 6.38 243 ASP A C 1
ATOM 1376 O O . ASP A 1 87 ? 10.061 6.592 17.813 1.00 9.12 243 ASP A O 1
ATOM 1385 N N . TYR A 1 88 ? 11.362 7.878 19.122 1.00 4.96 244 TYR A N 1
ATOM 1386 C CA . TYR A 1 88 ? 11.888 8.696 18.037 1.00 4.73 244 TYR A CA 1
ATOM 1387 C C . TYR A 1 88 ? 13.295 9.119 18.432 1.00 4.48 244 TYR A C 1
ATOM 1388 O O . TYR A 1 88 ? 13.492 9.592 19.561 1.00 4.69 244 TYR A O 1
ATOM 1406 N N . SER A 1 89 ? 14.269 9.009 17.522 1.00 4.24 245 SER A N 1
ATOM 1407 C CA . SER A 1 89 ? 15.603 9.520 17.809 1.00 4.35 245 SER A CA 1
ATOM 1408 C C . SER A 1 89 ? 16.134 10.397 16.681 1.00 4.10 245 SER A C 1
ATOM 1409 O O . SER A 1 89 ? 15.757 10.261 15.514 1.00 4.77 245 SER A O 1
ATOM 1417 N N . ASN A 1 90 ? 17.073 11.269 17.051 1.00 4.23 246 ASN A N 1
ATOM 1418 C CA . ASN A 1 90 ? 17.769 12.136 16.110 1.00 4.34 246 ASN A CA 1
ATOM 1419 C C . ASN A 1 90 ? 19.250 12.217 16.451 1.00 4.34 246 ASN A C 1
ATOM 1420 O O . ASN A 1 90 ? 19.852 13.295 16.397 1.00 4.63 246 ASN A O 1
ATOM 1431 N N . TRP A 1 91 ? 19.872 11.083 16.795 1.00 4.24 247 TRP A N 1
ATOM 1432 C CA . TRP A 1 91 ? 21.273 11.084 17.184 1.00 4.39 247 TRP A CA 1
ATOM 1433 C C . TRP A 1 91 ? 22.183 11.521 16.043 1.00 4.35 247 TRP A C 1
ATOM 1434 O O . TRP A 1 91 ? 22.085 11.016 14.918 1.00 4.73 247 TRP A O 1
ATOM 1455 N N . GLN A 1 92 ? 23.129 12.397 16.351 1.00 4.46 248 GLN A N 1
ATOM 1456 C CA . GLN A 1 92 ? 24.271 12.587 15.470 1.00 4.81 248 GLN A CA 1
ATOM 1457 C C . GLN A 1 92 ? 24.934 11.230 15.233 1.00 4.72 248 GLN A C 1
ATOM 1458 O O . GLN A 1 92 ? 25.064 10.444 16.178 1.00 5.01 248 GLN A O 1
ATOM 1472 N N . PRO A 1 93 ? 25.365 10.914 14.010 1.00 5.15 249 PRO A N 1
ATOM 1473 C CA . PRO A 1 93 ? 26.038 9.629 13.791 1.00 5.53 249 PRO A CA 1
ATOM 1474 C C . PRO A 1 93 ? 27.158 9.380 14.794 1.00 5.44 249 PRO A C 1
ATOM 1475 O O . PRO A 1 93 ? 28.015 10.234 15.031 1.00 6.02 249 PRO A O 1
ATOM 1486 N N . GLY A 1 94 ? 27.143 8.181 15.381 1.00 5.73 250 GLY A N 1
ATOM 1487 C CA . GLY A 1 94 ? 28.132 7.785 16.364 1.00 5.77 250 GLY A CA 1
ATOM 1488 C C . GLY A 1 94 ? 27.753 8.091 17.797 1.00 5.17 250 GLY A C 1
ATOM 1489 O O . GLY A 1 94 ? 28.420 7.597 18.721 1.00 5.72 250 GLY A O 1
ATOM 1493 N N . GLU A 1 95 ? 26.719 8.913 17.997 1.00 5.00 251 GLU A N 1
ATOM 1494 C CA . GLU A 1 95 ? 26.209 9.230 19.314 1.00 4.51 251 GLU A CA 1
ATOM 1495 C C . GLU A 1 95 ? 25.019 8.337 19.642 1.00 4.42 251 GLU A C 1
ATOM 1496 O O . GLU A 1 95 ? 24.330 7.831 18.745 1.00 4.87 251 GLU A O 1
ATOM 1508 N N . PRO A 1 96 ? 24.734 8.149 20.933 1.00 4.30 252 PRO A N 1
ATOM 1509 C CA . PRO A 1 96 ? 25.569 8.555 22.068 1.00 4.48 252 PRO A CA 1
ATOM 1510 C C . PRO A 1 96 ? 26.815 7.660 22.145 1.00 4.85 252 PRO A C 1
ATOM 1511 O O . PRO A 1 96 ? 26.773 6.480 21.778 1.00 5.99 252 PRO A O 1
ATOM 1522 N N . ASN A 1 97 ? 27.916 8.231 22.628 1.00 4.84 253 ASN A N 1
ATOM 1523 C CA . ASN A 1 97 ? 29.180 7.514 22.718 1.00 5.15 253 ASN A CA 1
ATOM 1524 C C . ASN A 1 97 ? 29.777 7.454 24.121 1.00 5.17 253 ASN A C 1
ATOM 1525 O O . ASN A 1 97 ? 30.829 6.822 24.297 1.00 6.13 253 ASN A O 1
ATOM 1536 N N . ASP A 1 98 ? 29.146 8.073 25.115 1.00 5.00 254 ASP A N 1
ATOM 1537 C CA . ASP A 1 98 ? 29.623 8.059 26.501 1.00 5.31 254 ASP A CA 1
ATOM 1538 C C . ASP A 1 98 ? 31.113 8.397 26.572 1.00 5.91 254 ASP A C 1
ATOM 1539 O O . ASP A 1 98 ? 31.912 7.708 27.219 1.00 6.33 254 ASP A O 1
ATOM 1548 N N . ALA A 1 99 ? 31.485 9.495 25.915 1.00 5.92 255 ALA A N 1
ATOM 1549 C CA . ALA A 1 99 ? 32.877 9.906 25.805 1.00 6.88 255 ALA A CA 1
ATOM 1550 C C . ALA A 1 99 ? 33.394 10.547 27.102 1.00 7.19 255 ALA A C 1
ATOM 1551 O O . ALA A 1 99 ? 32.717 10.596 28.129 1.00 7.35 255 ALA A O 1
ATOM 1558 N N . GLY A 1 100 ? 34.629 11.031 27.067 1.00 8.69 256 GLY A N 1
ATOM 1559 C CA . GLY A 1 100 ? 35.264 11.437 28.313 1.00 9.18 256 GLY A CA 1
ATOM 1560 C C . GLY A 1 100 ? 35.289 10.254 29.256 1.00 8.49 256 GLY A C 1
ATOM 1561 O O . GLY A 1 100 ? 35.463 9.109 28.838 1.00 9.41 256 GLY A O 1
ATOM 1565 N N . GLN A 1 101 ? 35.084 10.516 30.544 1.00 7.44 257 GLN A N 1
ATOM 1566 C CA . GLN A 1 101 ? 34.854 9.441 31.498 1.00 7.58 257 GLN A CA 1
ATOM 1567 C C . GLN A 1 101 ? 33.367 9.246 31.788 1.00 7.34 257 GLN A C 1
ATOM 1568 O O . GLN A 1 101 ? 33.017 8.584 32.773 1.00 8.80 257 GLN A O 1
ATOM 1582 N N . GLY A 1 102 ? 32.492 9.782 30.927 1.00 6.56 258 GLY A N 1
ATOM 1583 C CA . GLY A 1 102 ? 31.063 9.553 31.010 1.00 6.09 258 GLY A CA 1
ATOM 1584 C C . GLY A 1 102 ? 30.263 10.773 30.582 1.00 5.56 258 GLY A C 1
ATOM 1585 O O . GLY A 1 102 ? 30.509 11.887 31.056 1.00 6.58 258 GLY A O 1
ATOM 1589 N N . GLU A 1 103 ? 29.298 10.564 29.689 1.00 4.95 259 GLU A N 1
ATOM 1590 C CA . GLU A 1 103 ? 28.416 11.615 29.180 1.00 4.84 259 GLU A CA 1
ATOM 1591 C C . GLU A 1 103 ? 26.988 11.141 29.399 1.00 4.62 259 GLU A C 1
ATOM 1592 O O . GLU A 1 103 ? 26.556 10.170 28.766 1.00 4.99 259 GLU A O 1
ATOM 1604 N N . ASN A 1 104 ? 26.257 11.811 30.296 1.00 4.41 260 ASN A N 1
ATOM 1605 C CA . ASN A 1 104 ? 24.981 11.267 30.744 1.00 4.59 260 ASN A CA 1
ATOM 1606 C C . ASN A 1 104 ? 23.799 12.199 30.542 1.00 4.54 260 ASN A C 1
ATOM 1607 O O . ASN A 1 104 ? 22.687 11.846 30.948 1.00 5.02 260 ASN A O 1
ATOM 1618 N N . CYS A 1 105 ? 24.006 13.337 29.876 1.00 4.45 261 CYS A N 1
ATOM 1619 C CA . CYS A 1 105 ? 22.964 14.333 29.641 1.00 4.45 261 CYS A CA 1
ATOM 1620 C C . CYS A 1 105 ? 22.967 14.675 28.158 1.00 4.23 261 CYS A C 1
ATOM 1621 O O . CYS A 1 105 ? 24.032 14.863 27.571 1.00 5.70 261 CYS A O 1
ATOM 1628 N N . VAL A 1 106 ? 21.792 14.788 27.545 1.00 4.08 262 VAL A N 1
ATOM 1629 C CA . VAL A 1 106 ? 21.718 14.959 26.096 1.00 4.00 262 VAL A CA 1
ATOM 1630 C C . VAL A 1 106 ? 21.442 16.406 25.715 1.00 3.63 262 VAL A C 1
ATOM 1631 O O . VAL A 1 106 ? 20.621 17.102 26.329 1.00 4.12 262 VAL A O 1
ATOM 1644 N N . MET A 1 107 ? 22.142 16.840 24.667 1.00 4.10 263 MET A N 1
ATOM 1645 C CA A MET A 1 107 ? 21.922 18.139 24.068 0.36 4.32 263 MET A CA 1
ATOM 1646 C CA B MET A 1 107 ? 21.997 18.147 24.056 0.64 4.12 263 MET A CA 1
ATOM 1647 C C . MET A 1 107 ? 21.677 17.993 22.574 1.00 3.94 263 MET A C 1
ATOM 1648 O O . MET A 1 107 ? 21.970 16.961 21.957 1.00 4.56 263 MET A O 1
ATOM 1675 N N . MET A 1 108 ? 21.081 19.046 22.009 1.00 4.27 264 MET A N 1
ATOM 1676 C CA . MET A 1 108 ? 21.076 19.250 20.568 1.00 4.26 264 MET A CA 1
ATOM 1677 C C . MET A 1 108 ? 22.324 20.038 20.186 1.00 4.78 264 MET A C 1
ATOM 1678 O O . MET A 1 108 ? 22.646 21.061 20.806 1.00 5.67 264 MET A O 1
ATOM 1692 N N . LEU A 1 109 ? 23.020 19.568 19.156 1.00 4.89 265 LEU A N 1
ATOM 1693 C CA . LEU A 1 109 ? 24.025 20.366 18.472 1.00 5.28 265 LEU A CA 1
ATOM 1694 C C . LEU A 1 109 ? 23.338 21.533 17.756 1.00 5.61 265 LEU A C 1
ATOM 1695 O O . LEU A 1 109 ? 22.113 21.640 17.724 1.00 5.81 265 LEU A O 1
ATOM 1711 N N . GLY A 1 110 ? 24.130 22.417 17.146 1.00 6.28 266 GLY A N 1
ATOM 1712 C CA . GLY A 1 110 ? 23.548 23.520 16.395 1.00 6.55 266 GLY A CA 1
ATOM 1713 C C . GLY A 1 110 ? 22.664 23.085 15.241 1.00 6.39 266 GLY A C 1
ATOM 1714 O O . GLY A 1 110 ? 21.788 23.845 14.816 1.00 7.34 266 GLY A O 1
ATOM 1718 N N . SER A 1 111 ? 22.883 21.873 14.722 1.00 6.18 267 SER A N 1
ATOM 1719 C CA . SER A 1 111 ? 22.116 21.270 13.643 1.00 6.48 267 SER A CA 1
ATOM 1720 C C . SER A 1 111 ? 20.837 20.594 14.114 1.00 6.12 267 SER A C 1
ATOM 1721 O O . SER A 1 111 ? 20.094 20.059 13.278 1.00 7.41 267 SER A O 1
ATOM 1729 N N . GLY A 1 112 ? 20.590 20.550 15.425 1.00 5.45 268 GLY A N 1
ATOM 1730 C CA . GLY A 1 112 ? 19.488 19.794 15.980 1.00 5.51 268 GLY A CA 1
ATOM 1731 C C . GLY A 1 112 ? 19.778 18.336 16.265 1.00 4.80 268 GLY A C 1
ATOM 1732 O O . GLY A 1 112 ? 18.986 17.691 16.969 1.00 5.20 268 GLY A O 1
ATOM 1736 N N . LYS A 1 113 ? 20.881 17.790 15.745 1.00 4.72 269 LYS A N 1
ATOM 1737 C CA . LYS A 1 113 ? 21.235 16.399 16.004 1.00 4.54 269 LYS A CA 1
ATOM 1738 C C . LYS A 1 113 ? 21.646 16.237 17.465 1.00 3.97 269 LYS A C 1
ATOM 1739 O O . LYS A 1 113 ? 22.247 17.128 18.066 1.00 5.08 269 LYS A O 1
ATOM 1758 N N . TRP A 1 114 ? 21.328 15.079 18.043 1.00 4.04 270 TRP A N 1
ATOM 1759 C CA . TRP A 1 114 ? 21.542 14.866 19.463 1.00 4.06 270 TRP A CA 1
ATOM 1760 C C . TRP A 1 114 ? 22.941 14.329 19.755 1.00 4.00 270 TRP A C 1
ATOM 1761 O O . TRP A 1 114 ? 23.483 13.501 19.017 1.00 4.46 270 TRP A O 1
ATOM 1782 N N . ASN A 1 115 ? 23.496 14.777 20.879 1.00 4.31 271 ASN A N 1
ATOM 1783 C CA . ASN A 1 115 ? 24.786 14.325 21.372 1.00 4.42 271 ASN A CA 1
ATOM 1784 C C . ASN A 1 115 ? 24.691 14.159 22.886 1.00 4.09 271 ASN A C 1
ATOM 1785 O O . ASN A 1 115 ? 24.197 15.058 23.570 1.00 4.51 271 ASN A O 1
ATOM 1796 N N . ASP A 1 116 ? 25.173 13.034 23.416 1.00 4.18 272 ASP A N 1
ATOM 1797 C CA . ASP A 1 116 ? 25.396 12.950 24.856 1.00 4.24 272 ASP A CA 1
ATOM 1798 C C . ASP A 1 116 ? 26.627 13.769 25.232 1.00 4.25 272 ASP A C 1
ATOM 1799 O O . ASP A 1 116 ? 27.654 13.739 24.541 1.00 4.80 272 ASP A O 1
ATOM 1808 N N . ALA A 1 117 ? 26.506 14.524 26.322 1.00 4.56 273 ALA A N 1
ATOM 1809 C CA . ALA A 1 117 ? 27.548 15.442 26.755 1.00 5.01 273 ALA A CA 1
ATOM 1810 C C . ALA A 1 117 ? 27.785 15.309 28.252 1.00 4.66 273 ALA A C 1
ATOM 1811 O O . ALA A 1 117 ? 26.982 14.745 29.001 1.00 5.19 273 ALA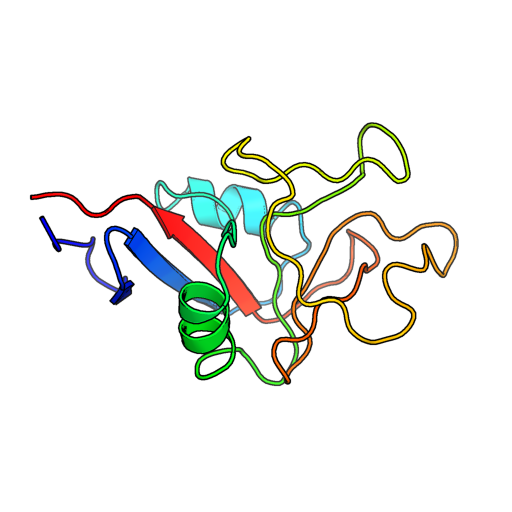 A O 1
ATOM 1818 N N . PHE A 1 118 ? 28.919 15.861 28.682 1.00 5.39 274 PHE A N 1
ATOM 1819 C CA . PHE A 1 118 ? 29.196 15.980 30.105 1.00 5.64 274 PHE A CA 1
ATOM 1820 C C . PHE A 1 118 ? 28.099 16.810 30.764 1.00 5.15 274 PHE A C 1
ATOM 1821 O O . PHE A 1 118 ? 27.827 17.942 30.346 1.00 5.74 274 PHE A O 1
ATOM 1838 N N . CYS A 1 119 ? 27.481 16.260 31.815 1.00 5.35 275 CYS A N 1
ATOM 1839 C CA . CYS A 1 119 ? 26.355 16.930 32.462 1.00 5.71 275 CYS A CA 1
ATOM 1840 C C . CYS A 1 119 ? 26.742 18.291 33.043 1.00 6.11 275 CYS A C 1
ATOM 1841 O O . CYS A 1 119 ? 25.861 19.142 33.218 1.00 6.33 275 CYS A O 1
ATOM 1848 N N . GLY A 1 120 ? 28.026 18.527 33.330 1.00 7.12 276 GLY A N 1
ATOM 1849 C CA . GLY A 1 120 ? 28.497 19.811 33.824 1.00 8.31 276 GLY A CA 1
ATOM 1850 C C . GLY A 1 120 ? 28.858 20.847 32.777 1.00 8.87 276 GLY A C 1
ATOM 1851 O O . GLY A 1 120 ? 29.342 21.926 33.133 1.00 10.40 276 GLY A O 1
ATOM 1855 N N . SER A 1 121 ? 28.637 20.557 31.496 1.00 9.08 277 SER A N 1
ATOM 1856 C CA . SER A 1 121 ? 28.894 21.537 30.449 1.00 9.36 277 SER A CA 1
ATOM 1857 C C . SER A 1 121 ? 27.934 22.704 30.592 1.00 8.97 277 SER A C 1
ATOM 1858 O O . SER A 1 121 ? 26.743 22.511 30.835 1.00 9.94 277 SER A O 1
ATOM 1866 N N . GLU A 1 122 ? 28.440 23.922 30.393 1.00 8.52 278 GLU A N 1
ATOM 1867 C CA . GLU A 1 122 ? 27.626 25.130 30.541 1.00 8.75 278 GLU A CA 1
ATOM 1868 C C . GLU A 1 122 ? 27.125 25.654 29.193 1.00 8.75 278 GLU A C 1
ATOM 1869 O O . GLU A 1 122 ? 27.619 26.641 28.636 1.00 11.10 278 GLU A O 1
ATOM 1881 N N . LEU A 1 123 ? 26.061 25.024 28.701 1.00 5.65 279 LEU A N 1
ATOM 1882 C CA . LEU A 1 123 ? 25.517 25.385 27.402 1.00 5.41 279 LEU A CA 1
ATOM 1883 C C . LEU A 1 123 ? 24.714 26.677 27.489 1.00 5.41 279 LEU A C 1
ATOM 1884 O O . LEU A 1 123 ? 24.111 26.998 28.513 1.00 6.72 279 LEU A O 1
ATOM 1900 N N . HIS A 1 124 ? 24.671 27.392 26.365 1.00 5.35 280 HIS A N 1
ATOM 1901 C CA . HIS A 1 124 ? 24.019 28.695 26.294 1.00 5.88 280 HIS A CA 1
ATOM 1902 C C . HIS A 1 124 ? 22.546 28.614 25.963 1.00 5.59 280 HIS A C 1
ATOM 1903 O O . HIS A 1 124 ? 21.855 29.638 26.015 1.00 6.78 280 HIS A O 1
ATOM 1918 N N . GLY A 1 125 ? 22.060 27.432 25.596 1.00 5.40 281 GLY A N 1
ATOM 1919 C CA . GLY A 1 125 ? 20.661 27.238 25.308 1.00 5.19 281 GLY A CA 1
ATOM 1920 C C . GLY A 1 125 ? 20.117 26.021 26.029 1.00 4.66 281 GLY A C 1
ATOM 1921 O O . GLY A 1 125 ? 20.846 25.107 26.416 1.00 4.50 281 GLY A O 1
ATOM 1925 N N . TRP A 1 126 ? 18.799 26.019 26.170 1.00 4.59 282 TRP A N 1
ATOM 1926 C CA . TRP A 1 126 ? 18.090 24.919 26.818 1.00 4.92 282 TRP A CA 1
ATOM 1927 C C . TRP A 1 126 ? 16.635 25.083 26.403 1.00 5.37 282 TRP A C 1
ATOM 1928 O O . TRP A 1 126 ? 16.185 26.217 26.204 1.00 7.62 282 TRP A O 1
ATOM 1949 N N . VAL A 1 127 ? 15.927 23.977 26.193 1.00 4.51 283 VAL A N 1
ATOM 1950 C CA . VAL A 1 127 ? 14.564 24.036 25.678 1.00 4.46 283 VAL A CA 1
ATOM 1951 C C . VAL A 1 127 ? 13.644 23.324 26.656 1.00 4.58 283 VAL A C 1
ATOM 1952 O O . VAL A 1 127 ? 13.925 22.190 27.052 1.00 4.72 283 VAL A O 1
ATOM 1965 N N . CYS A 1 128 ? 12.545 23.987 27.027 1.00 4.70 284 CYS A N 1
ATOM 1966 C CA . CYS A 1 128 ? 11.524 23.415 27.885 1.00 5.17 284 CYS A CA 1
ATOM 1967 C C . CYS A 1 128 ? 10.254 23.155 27.086 1.00 5.00 284 CYS A C 1
ATOM 1968 O O . CYS A 1 128 ? 9.998 23.806 26.063 1.00 5.60 284 CYS A O 1
ATOM 1975 N N . ASP A 1 129 ? 9.412 22.261 27.606 1.00 5.29 285 ASP A N 1
ATOM 1976 C CA . ASP A 1 129 ? 8.072 22.096 27.064 1.00 5.41 285 ASP A CA 1
ATOM 1977 C C . ASP A 1 129 ? 7.034 21.995 28.176 1.00 5.89 285 ASP A C 1
ATOM 1978 O O . ASP A 1 129 ? 7.341 21.846 29.368 1.00 6.27 285 ASP A O 1
ATOM 1987 N N . ARG A 1 130 ? 5.787 22.138 27.729 1.00 6.99 286 ARG A N 1
ATOM 1988 C CA . ARG A 1 130 ? 4.568 22.019 28.501 1.00 8.06 286 ARG A CA 1
ATOM 1989 C C . ARG A 1 130 ? 3.479 21.592 27.529 1.00 8.78 286 ARG A C 1
ATOM 1990 O O . ARG A 1 130 ? 3.590 21.794 26.315 1.00 9.43 286 ARG A O 1
ATOM 2011 N N . LEU A 1 131 ? 2.402 21.025 28.055 1.00 9.92 287 LEU A N 1
ATOM 2012 C CA A LEU A 1 131 ? 1.220 20.811 27.236 0.22 10.73 287 LEU A CA 1
ATOM 2013 C CA B LEU A 1 131 ? 1.223 20.812 27.233 0.78 10.71 287 LEU A CA 1
ATOM 2014 C C . LEU A 1 131 ? 0.498 22.137 27.029 1.00 11.09 287 LEU A C 1
ATOM 2015 O O . LEU A 1 131 ? 0.426 22.972 27.934 1.00 12.00 287 LEU A O 1
ATOM 2046 N N . ALA A 1 132 ? -0.032 22.339 25.831 1.00 11.37 288 ALA A N 1
ATOM 2047 C CA . ALA A 1 132 ? -0.835 23.526 25.589 1.00 12.04 288 ALA A CA 1
ATOM 2048 C C . ALA A 1 132 ? -2.152 23.416 26.354 1.00 12.65 288 ALA A C 1
ATOM 2049 O O . ALA A 1 132 ? -2.673 22.320 26.587 1.00 12.75 288 ALA A O 1
ATOM 2056 N N . THR A 1 133 ? -2.674 24.566 26.767 1.00 13.70 289 THR A N 1
ATOM 2057 C CA . THR A 1 133 ? -3.934 24.658 27.488 1.00 15.02 289 THR A CA 1
ATOM 2058 C C . THR A 1 133 ? -4.993 25.248 26.562 1.00 15.51 289 THR A C 1
ATOM 2059 O O . THR A 1 133 ? -4.730 25.568 25.397 1.00 16.11 289 THR A O 1
ATOM 2070 N N . CYS A 1 134 ? -6.203 25.400 27.087 1.00 16.05 290 CYS A N 1
ATOM 2071 C CA . CYS A 1 134 ? -7.330 25.788 26.247 1.00 17.50 290 CYS A CA 1
ATOM 2072 C C . CYS A 1 134 ? -7.684 27.267 26.371 1.00 19.02 290 CYS A C 1
ATOM 2073 O O . CYS A 1 134 ? -7.348 27.939 27.348 1.00 19.61 290 CYS A O 1
#

InterPro domains:
  IPR001304 C-type lectin-like [PF00059] (196-297)
  IPR001304 C-type lectin-like [PS50041] (184-287)
  IPR001304 C-type lectin-like [SM00034] (177-297)
  IPR016186 C-type lectin-like/link domain superfamily [G3DSA:3.10.100.10] (150-298)
  IPR016187 C-type lectin fold [SSF56436] (160-301)
  IPR018378 C-type lectin, conserved site [PS00615] (273-296)
  IPR033989 CD209-like, C-type lectin-like domain [cd03590] (177-296)
  IPR050111 C-type lectin and snaclec domain-containing protein [PTHR22803] (32-299)

Secondary structure (DSSP, 8-state):
--B--TT-EEETTEEEEEEEEEE-HHHHHHHHHHTT-EE----SHHHHHHHHHH--TT-EEEEEE-SSSTT--EETT--------BPTT-----TT---EEEE-TTS-EEEE-TT--EEEEEEEEE-B-

Nearest PDB structures (foldseek):
  6pwt-assembly1_A  TM=1.001E+00  e=1.025E-26  Bos taurus
  4gj0-assembly1_A  TM=9.678E-01  e=4.106E-20  Homo sapiens
  4gjx-assembly5_E  TM=9.685E-01  e=8.632E-20  Homo sapiens
  4j6k-assembly3_C  TM=9.696E-01  e=1.085E-19  Homo sapiens
  6y0m-assembly1_A  TM=9.600E-01  e=1.216E-19  Homo sapiens